Protein AF-W1Y2K9-F1 (afdb_monomer_lite)

pLDDT: mean 77.49, std 13.98, range [43.25, 92.06]

Sequence (67 aa):
GKLQLTVTQQLGRTSTLYLSGSHQTYWGTNNVDEQFQAGLNTAFEDINWTLSYSLTKNAWQKGRDQM

Radius of gyration: 16.38 Å; chains: 1; bounding box: 32×31×43 Å

Organism: NCBI:txid408170

Structure (mmCIF, N/CA/C/O backbone):
data_AF-W1Y2K9-F1
#
_entry.id   AF-W1Y2K9-F1
#
loop_
_atom_site.group_PDB
_atom_site.id
_atom_site.type_symbol
_atom_site.label_atom_id
_atom_site.label_alt_id
_atom_site.label_comp_id
_atom_site.label_asym_id
_atom_site.label_entity_id
_atom_site.label_seq_id
_atom_site.pdbx_PDB_ins_code
_atom_site.Cartn_x
_atom_site.Cartn_y
_atom_site.Cartn_z
_atom_site.occupancy
_atom_site.B_iso_or_equiv
_atom_site.auth_seq_id
_atom_site.auth_comp_id
_atom_site.auth_asym_id
_atom_site.auth_atom_id
_atom_site.pdbx_PDB_model_num
ATOM 1 N N . GLY A 1 1 ? -17.997 -7.616 15.054 1.00 62.81 1 GLY A N 1
ATOM 2 C CA . GLY A 1 1 ? -17.549 -8.430 13.902 1.00 62.81 1 GLY A CA 1
ATOM 3 C C . GLY A 1 1 ? -16.530 -7.656 13.082 1.00 62.81 1 GLY A C 1
ATOM 4 O O . GLY A 1 1 ? -16.476 -6.439 13.208 1.00 62.81 1 GLY A O 1
ATOM 5 N N . LYS A 1 2 ? -15.713 -8.327 12.261 1.00 76.06 2 LYS A N 1
ATOM 6 C CA . LYS A 1 2 ? -14.730 -7.657 11.389 1.00 76.06 2 LYS A CA 1
ATOM 7 C C . LYS A 1 2 ? -15.221 -7.654 9.941 1.00 76.06 2 LYS A C 1
ATOM 9 O O . LYS A 1 2 ? -15.533 -8.713 9.406 1.00 76.06 2 LYS A O 1
ATOM 14 N N . LEU A 1 3 ? -15.294 -6.479 9.332 1.00 81.44 3 LEU A N 1
ATOM 15 C CA . LEU A 1 3 ? -15.503 -6.304 7.900 1.00 81.44 3 LEU A CA 1
ATOM 16 C C . LE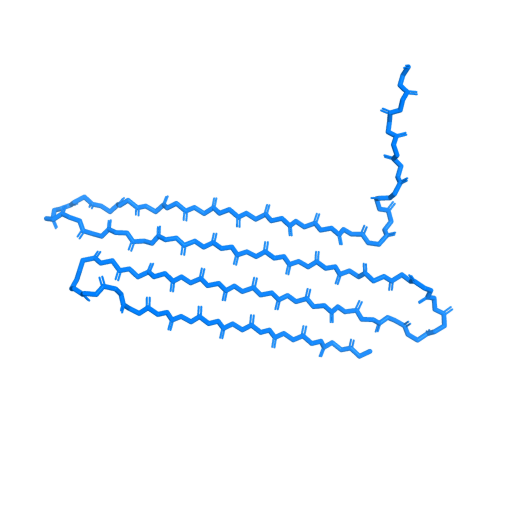U A 1 3 ? -14.159 -5.909 7.290 1.00 81.44 3 LEU A C 1
ATOM 18 O O . LEU A 1 3 ? -13.479 -5.037 7.820 1.00 81.44 3 LEU A O 1
ATOM 22 N N . GLN A 1 4 ? -13.761 -6.560 6.206 1.00 86.38 4 GLN A N 1
ATOM 23 C CA . GLN A 1 4 ? -12.576 -6.198 5.435 1.00 86.38 4 GLN A CA 1
ATOM 24 C C . GLN A 1 4 ? -12.986 -6.164 3.974 1.00 86.38 4 GLN A C 1
ATOM 26 O O . GLN A 1 4 ? -13.680 -7.062 3.501 1.00 86.38 4 GLN A O 1
ATOM 31 N N . LEU A 1 5 ? -12.602 -5.103 3.288 1.00 87.69 5 LEU A N 1
ATOM 32 C CA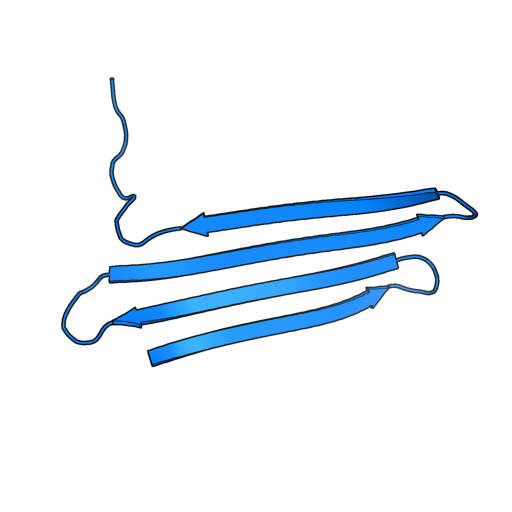 . LEU A 1 5 ? -12.932 -4.860 1.902 1.00 87.69 5 LEU A CA 1
ATOM 33 C C . LEU A 1 5 ? -11.642 -4.475 1.202 1.00 87.69 5 LEU A C 1
ATOM 35 O O . LEU A 1 5 ? -11.025 -3.478 1.548 1.00 87.69 5 LEU A O 1
ATOM 39 N N . THR A 1 6 ? -11.235 -5.258 0.214 1.00 90.38 6 THR A N 1
ATOM 40 C CA . THR A 1 6 ? -10.059 -4.956 -0.596 1.00 90.38 6 THR A CA 1
ATOM 41 C C . THR A 1 6 ? -10.471 -4.983 -2.055 1.00 90.38 6 THR A C 1
ATOM 43 O O . THR A 1 6 ? -11.031 -5.964 -2.536 1.00 90.38 6 THR A O 1
ATOM 46 N N . VAL A 1 7 ? -10.221 -3.881 -2.747 1.00 91.25 7 VAL A N 1
ATOM 47 C CA . VAL A 1 7 ? -10.498 -3.683 -4.163 1.00 91.25 7 VAL A CA 1
ATOM 48 C C . VAL A 1 7 ? -9.180 -3.374 -4.838 1.00 91.25 7 VAL A C 1
ATOM 50 O O . VAL A 1 7 ? -8.544 -2.365 -4.557 1.00 91.25 7 VAL A O 1
ATOM 53 N N . THR A 1 8 ? -8.773 -4.239 -5.751 1.00 91.12 8 THR A N 1
ATOM 54 C CA . THR A 1 8 ? -7.604 -4.018 -6.598 1.00 91.12 8 THR A CA 1
ATOM 55 C C . THR A 1 8 ? -8.072 -3.886 -8.032 1.00 91.12 8 THR A C 1
ATOM 57 O O . THR A 1 8 ? -8.671 -4.813 -8.577 1.00 91.12 8 THR A O 1
ATOM 60 N N . GLN A 1 9 ? -7.805 -2.740 -8.642 1.00 91.12 9 GLN A N 1
ATOM 61 C CA . GLN A 1 9 ? -8.165 -2.450 -10.016 1.00 91.12 9 GLN A CA 1
ATOM 62 C C . GLN A 1 9 ? -6.911 -2.115 -10.814 1.00 91.12 9 GLN A C 1
ATOM 64 O O . GLN A 1 9 ? -6.203 -1.146 -10.534 1.00 91.12 9 GLN A O 1
ATOM 69 N N . GLN A 1 10 ? -6.652 -2.913 -11.845 1.00 89.50 10 GLN A N 1
ATOM 70 C CA . GLN A 1 10 ? -5.606 -2.609 -12.805 1.00 89.50 10 GLN A CA 1
ATOM 71 C C . GLN A 1 10 ? -6.092 -1.498 -13.746 1.00 89.50 10 GLN A C 1
ATOM 73 O O . GLN A 1 10 ? -7.134 -1.620 -14.391 1.00 89.50 10 GLN A O 1
ATOM 78 N N . LEU A 1 11 ? -5.342 -0.401 -13.806 1.00 84.44 11 LEU A N 1
ATOM 79 C CA . LEU A 1 11 ? -5.604 0.759 -14.653 1.00 84.44 11 LEU A CA 1
ATOM 80 C C . LEU A 1 11 ? -4.590 0.743 -15.804 1.00 84.44 11 LEU A C 1
ATOM 82 O O . LEU A 1 11 ? -3.536 1.374 -15.758 1.00 84.44 11 LEU A O 1
ATOM 86 N N . GLY A 1 12 ? -4.905 -0.027 -16.847 1.00 81.44 12 GLY A N 1
ATOM 87 C CA . GLY A 1 12 ? -4.052 -0.173 -18.028 1.00 81.44 12 GLY A CA 1
ATOM 88 C C . GLY A 1 12 ? -2.889 -1.149 -17.823 1.00 81.44 12 GLY A C 1
ATOM 89 O O . GLY A 1 12 ? -3.007 -2.133 -17.103 1.00 81.44 12 GLY A O 1
ATOM 90 N N . ARG A 1 13 ? -1.763 -0.914 -18.507 1.00 79.38 13 ARG A N 1
ATOM 91 C CA . ARG A 1 13 ? -0.558 -1.766 -18.401 1.00 79.38 13 ARG A CA 1
ATOM 92 C C . ARG A 1 13 ? 0.445 -1.263 -17.371 1.00 79.38 13 ARG A C 1
ATOM 94 O O . ARG A 1 13 ? 1.264 -2.036 -16.892 1.00 79.38 13 ARG A O 1
ATOM 101 N N . THR A 1 14 ? 0.368 0.021 -17.056 1.00 83.69 14 THR A N 1
ATOM 102 C CA . THR A 1 14 ? 1.370 0.739 -16.278 1.00 83.69 14 THR A CA 1
ATOM 103 C C . THR A 1 14 ? 0.875 1.112 -14.891 1.00 83.69 14 THR A C 1
ATOM 105 O O . THR A 1 14 ? 1.714 1.315 -14.032 1.00 83.69 14 THR A O 1
ATOM 108 N N . SER A 1 15 ? -0.431 1.132 -14.601 1.00 86.31 15 SER A N 1
ATOM 109 C CA . SER A 1 15 ? -0.943 1.537 -13.284 1.00 86.31 15 SER A CA 1
ATOM 110 C C . SER A 1 15 ? -1.820 0.471 -12.624 1.00 86.31 15 SER A C 1
ATOM 112 O O . SER A 1 15 ? -2.589 -0.236 -13.269 1.00 86.31 15 SER A O 1
ATOM 114 N N . THR A 1 16 ? -1.726 0.362 -11.304 1.00 90.88 16 THR A N 1
ATOM 115 C CA . THR A 1 16 ? -2.527 -0.517 -10.450 1.00 90.88 16 THR A CA 1
ATOM 116 C C . THR A 1 16 ? -2.992 0.280 -9.245 1.00 90.88 16 THR A C 1
ATOM 118 O O . THR A 1 16 ? -2.175 0.794 -8.486 1.00 90.88 16 THR A O 1
ATOM 121 N N . LEU A 1 17 ? -4.302 0.383 -9.062 1.00 90.94 17 LEU A N 1
ATOM 122 C CA . LEU A 1 17 ? -4.907 0.990 -7.886 1.00 90.94 17 LEU A CA 1
ATOM 123 C C . LEU A 1 17 ? -5.339 -0.117 -6.927 1.00 90.94 17 LEU A C 1
ATOM 125 O O . LEU A 1 17 ? -6.004 -1.071 -7.325 1.00 90.94 17 LEU A O 1
ATOM 129 N N . TYR A 1 18 ? -4.988 0.023 -5.658 1.00 92.06 18 TYR A N 1
ATOM 130 C CA . TYR A 1 18 ? -5.484 -0.814 -4.581 1.00 92.06 18 TYR A CA 1
ATOM 131 C C . TYR A 1 18 ? -6.152 0.064 -3.527 1.00 92.06 18 TYR A C 1
ATOM 133 O O . TYR A 1 18 ? -5.599 1.053 -3.061 1.00 92.06 18 TYR A O 1
ATOM 141 N N . LEU A 1 19 ? -7.364 -0.297 -3.144 1.00 90.00 19 LEU A N 1
ATOM 142 C CA . LEU A 1 19 ? -8.050 0.225 -1.977 1.00 90.00 19 LEU A CA 1
ATOM 143 C C . LEU A 1 19 ? -8.288 -0.937 -1.022 1.00 90.00 19 LEU A C 1
ATOM 145 O O . LEU A 1 19 ? -8.728 -2.006 -1.423 1.00 90.00 19 LEU A O 1
ATOM 149 N N . SER A 1 20 ? -8.018 -0.727 0.251 1.00 89.75 20 SER A N 1
ATOM 150 C CA .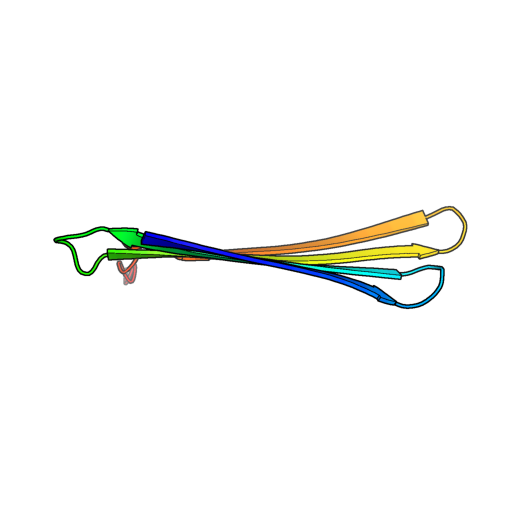 SER A 1 20 ? -8.247 -1.677 1.323 1.00 89.75 20 SER A CA 1
ATOM 151 C C . SER A 1 20 ? -8.858 -0.939 2.502 1.00 89.75 20 SER A C 1
ATOM 153 O O . SER A 1 20 ? -8.336 0.070 2.952 1.00 89.75 20 SER A O 1
ATOM 155 N N . GLY A 1 21 ? -9.984 -1.415 2.998 1.00 87.75 21 GLY A N 1
ATOM 156 C CA . GLY A 1 21 ? -10.664 -0.903 4.169 1.00 87.75 21 GLY A CA 1
ATOM 157 C C . GLY A 1 21 ? -10.916 -2.041 5.143 1.00 87.75 21 GLY A C 1
ATOM 158 O O . GLY A 1 21 ? -11.300 -3.135 4.740 1.00 87.75 21 GLY A O 1
ATOM 159 N N . SER A 1 22 ? -10.741 -1.803 6.433 1.00 84.31 22 SER A N 1
ATOM 160 C CA . SER A 1 22 ? -11.200 -2.700 7.481 1.00 84.31 22 SER A CA 1
ATOM 161 C C . SER A 1 22 ? -11.995 -1.924 8.517 1.00 84.31 22 SER A C 1
ATOM 163 O O . SER A 1 22 ? -11.670 -0.792 8.859 1.00 84.31 22 SER A O 1
ATOM 165 N N . HIS A 1 23 ? -13.074 -2.536 8.977 1.00 81.31 23 HIS A N 1
ATOM 166 C CA . HIS A 1 23 ? -13.989 -1.977 9.950 1.00 81.31 23 HIS A CA 1
ATOM 167 C C . HIS A 1 23 ? -14.278 -3.059 10.987 1.00 81.31 23 HIS A C 1
ATOM 169 O O . HIS A 1 23 ? -14.987 -4.037 10.718 1.00 81.31 23 HIS A O 1
ATOM 175 N N . GLN A 1 24 ? -13.677 -2.922 12.165 1.00 78.12 24 GLN A N 1
ATOM 176 C CA . GLN A 1 24 ? -13.807 -3.888 13.247 1.00 78.12 24 GLN A CA 1
ATOM 177 C C . GLN A 1 24 ? -14.686 -3.316 14.357 1.00 78.12 24 GLN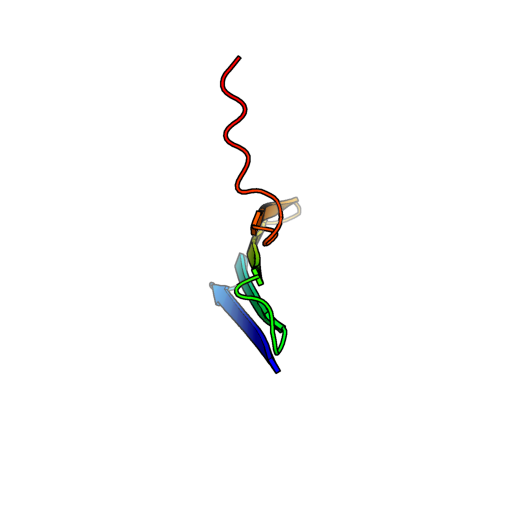 A C 1
ATOM 179 O O . GLN A 1 24 ? -14.343 -2.334 15.008 1.00 78.12 24 GLN A O 1
ATOM 184 N N . THR A 1 25 ? -15.835 -3.959 14.568 1.00 73.75 25 THR A N 1
ATOM 185 C CA . THR A 1 25 ? -16.773 -3.642 15.651 1.00 73.75 25 THR A CA 1
ATOM 186 C C . THR A 1 25 ? -16.593 -4.630 16.796 1.00 73.75 25 THR A C 1
ATOM 188 O O . THR A 1 25 ? -16.611 -5.851 16.585 1.00 73.75 25 THR A O 1
ATOM 191 N N . TYR A 1 26 ? -16.437 -4.119 18.013 1.00 68.94 26 TYR A N 1
ATOM 192 C CA . TYR A 1 26 ? -16.364 -4.936 19.222 1.00 68.94 26 TYR A CA 1
ATOM 193 C C . TYR A 1 26 ? -17.738 -5.008 19.892 1.00 68.94 26 TYR A C 1
ATOM 195 O O . TYR A 1 26 ? -18.451 -4.014 19.997 1.00 68.94 26 TYR A O 1
ATOM 203 N N . TRP A 1 27 ? -18.136 -6.201 20.331 1.00 65.94 27 TRP A N 1
ATOM 204 C CA . TRP A 1 27 ? -19.399 -6.386 21.044 1.00 65.94 27 TRP A CA 1
ATOM 205 C C . TRP A 1 27 ? -19.280 -5.806 22.458 1.00 65.94 27 TRP A C 1
ATOM 207 O O . TRP A 1 27 ? -18.362 -6.165 23.189 1.00 65.94 27 TRP A O 1
ATOM 217 N N . GLY A 1 28 ? -20.198 -4.913 22.840 1.00 64.06 28 GLY A N 1
ATOM 218 C CA . GLY A 1 28 ? -20.226 -4.299 24.176 1.00 64.06 28 GLY A CA 1
ATOM 219 C C . GLY A 1 28 ? -19.460 -2.977 24.319 1.00 64.06 28 GLY A C 1
ATOM 220 O O . GLY A 1 28 ? -19.389 -2.431 25.414 1.00 64.06 28 GLY A O 1
ATOM 221 N N . THR A 1 29 ? -18.903 -2.417 23.243 1.00 61.00 29 THR A N 1
ATOM 222 C CA . THR A 1 29 ? -18.304 -1.072 23.245 1.00 61.00 29 THR A CA 1
ATOM 223 C C . THR A 1 29 ? -18.664 -0.365 21.939 1.00 61.00 29 THR A C 1
ATOM 225 O O . THR A 1 29 ? -18.583 -0.970 20.877 1.00 61.00 29 THR A O 1
ATOM 228 N N . ASN A 1 30 ? -19.026 0.923 21.982 1.00 61.62 30 ASN A N 1
ATOM 229 C CA . ASN A 1 30 ? -19.305 1.734 20.781 1.00 61.62 30 ASN A CA 1
ATOM 230 C C . ASN A 1 30 ? -18.020 2.109 20.000 1.00 61.62 30 ASN A C 1
ATOM 232 O O . ASN A 1 30 ? -17.975 3.105 19.280 1.00 61.62 30 ASN A O 1
ATOM 236 N N . ASN A 1 31 ? -16.954 1.333 20.210 1.00 62.75 31 ASN A N 1
ATOM 237 C CA . ASN A 1 31 ? -15.619 1.562 19.698 1.00 62.75 31 ASN A CA 1
ATOM 238 C C . ASN A 1 31 ? -15.476 0.793 18.394 1.00 62.75 31 ASN A C 1
ATOM 240 O O . ASN A 1 31 ? -15.650 -0.428 18.335 1.00 62.75 31 ASN A O 1
ATOM 244 N N . VAL A 1 32 ? -15.172 1.552 17.356 1.00 68.44 32 VAL A N 1
ATOM 245 C CA . VAL A 1 32 ? -15.029 1.073 15.996 1.00 68.44 32 VAL A CA 1
ATOM 246 C C . VAL A 1 32 ? -13.632 1.438 15.536 1.00 68.44 32 VAL A C 1
ATOM 248 O O . VAL A 1 32 ? -13.281 2.618 15.525 1.00 68.44 32 VAL A O 1
ATOM 251 N N . ASP A 1 33 ? -12.843 0.429 15.186 1.00 75.12 33 ASP A N 1
ATOM 252 C CA . ASP A 1 33 ? -11.563 0.648 14.525 1.00 75.12 33 ASP A CA 1
ATOM 253 C C . ASP A 1 33 ? -11.793 0.611 13.017 1.00 75.12 33 ASP A C 1
A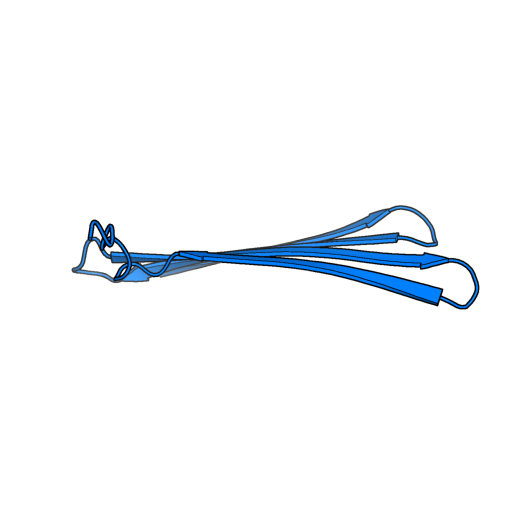TOM 255 O O . ASP A 1 33 ? -12.237 -0.400 12.461 1.00 75.12 33 ASP A O 1
ATOM 259 N N . GLU A 1 34 ? -11.516 1.740 12.370 1.00 79.00 34 GLU A N 1
ATOM 260 C CA . GLU A 1 34 ? -11.637 1.918 10.930 1.00 79.00 34 GLU A CA 1
ATOM 261 C C . GLU A 1 34 ? -10.233 2.124 10.367 1.00 79.00 34 GLU A C 1
ATOM 263 O O . GLU A 1 34 ? -9.544 3.083 10.708 1.00 79.00 34 GLU A O 1
ATOM 268 N N . GLN A 1 35 ? -9.782 1.228 9.499 1.00 84.44 35 GLN A N 1
ATOM 269 C CA . GLN A 1 35 ? -8.530 1.407 8.774 1.00 84.44 35 GLN A CA 1
ATOM 270 C C . GLN A 1 35 ? -8.854 1.490 7.303 1.00 84.44 35 GLN A C 1
ATOM 272 O O . GLN A 1 35 ? -9.505 0.603 6.765 1.00 84.44 35 GLN A O 1
ATOM 277 N N . PHE A 1 36 ? -8.385 2.531 6.647 1.00 86.75 36 PHE A N 1
ATOM 278 C CA . PHE A 1 36 ? -8.526 2.706 5.220 1.00 86.75 36 PHE A CA 1
ATOM 279 C C . PHE A 1 36 ? -7.146 2.938 4.625 1.00 86.75 36 PHE A C 1
ATOM 281 O O . PHE A 1 36 ? -6.368 3.751 5.105 1.00 86.75 36 PHE A O 1
ATOM 288 N N . GLN A 1 37 ? -6.818 2.197 3.588 1.00 89.31 37 GLN A N 1
ATOM 289 C CA . GLN A 1 37 ? -5.557 2.256 2.883 1.00 89.31 37 GLN A CA 1
ATOM 290 C C . GLN A 1 37 ? -5.887 2.329 1.406 1.00 89.31 37 GLN A C 1
ATOM 292 O O . GLN A 1 37 ? -6.531 1.445 0.855 1.00 89.3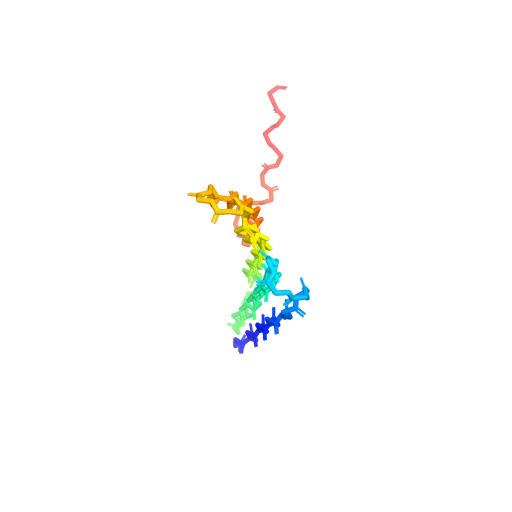1 37 GLN A O 1
ATOM 297 N N . ALA A 1 38 ? -5.453 3.388 0.759 1.00 90.12 38 ALA A N 1
ATOM 298 C CA . ALA A 1 38 ? -5.489 3.502 -0.679 1.00 90.12 38 ALA A CA 1
ATOM 299 C C . ALA A 1 38 ? -4.053 3.576 -1.165 1.00 90.12 38 ALA A C 1
ATOM 301 O O . ALA A 1 38 ? -3.220 4.246 -0.563 1.00 90.12 38 ALA A O 1
ATOM 302 N N . GLY A 1 39 ? -3.751 2.936 -2.274 1.00 90.69 39 GLY A N 1
ATOM 303 C CA . GLY A 1 39 ? -2.507 3.194 -2.948 1.00 90.69 39 GLY A CA 1
ATOM 304 C C . GLY A 1 39 ? -2.591 2.935 -4.427 1.00 90.69 39 GLY A C 1
ATOM 305 O O . GLY A 1 39 ? -3.441 2.212 -4.937 1.00 90.69 39 GLY A O 1
ATOM 306 N N . LEU A 1 40 ? -1.706 3.613 -5.125 1.00 89.25 40 LEU A N 1
ATOM 307 C CA . LEU A 1 40 ? -1.613 3.621 -6.560 1.00 89.25 40 LEU A CA 1
ATOM 308 C C . LEU A 1 40 ? -0.165 3.325 -6.899 1.00 89.25 40 LEU A C 1
ATOM 310 O O . LEU A 1 40 ? 0.741 4.040 -6.484 1.00 89.25 40 LEU A O 1
ATOM 314 N N . ASN A 1 41 ? 0.047 2.248 -7.635 1.00 90.94 41 ASN A N 1
ATOM 315 C CA . ASN A 1 41 ? 1.346 1.873 -8.146 1.00 90.94 41 ASN A CA 1
ATOM 316 C C . ASN A 1 41 ? 1.353 2.100 -9.652 1.00 90.94 41 ASN A C 1
ATOM 318 O O . ASN A 1 41 ? 0.552 1.497 -10.356 1.00 90.94 41 ASN A O 1
ATOM 322 N N . THR A 1 42 ? 2.232 2.962 -10.145 1.00 87.81 42 THR A N 1
ATOM 323 C CA . THR A 1 42 ? 2.432 3.202 -11.572 1.00 87.81 42 THR A CA 1
ATOM 324 C C . THR A 1 42 ? 3.864 2.872 -11.955 1.00 87.81 42 THR A C 1
ATOM 326 O O . THR A 1 42 ? 4.789 3.515 -11.489 1.00 87.81 42 THR A O 1
ATOM 329 N N . ALA A 1 43 ? 4.058 1.877 -12.807 1.00 84.38 43 ALA A N 1
ATOM 330 C CA . ALA A 1 43 ? 5.317 1.579 -13.464 1.00 84.38 43 ALA A CA 1
ATOM 331 C C . ALA A 1 43 ? 5.352 2.317 -14.807 1.00 84.38 43 ALA A C 1
ATOM 333 O O . ALA A 1 43 ? 4.558 2.003 -15.693 1.00 84.38 43 ALA A O 1
ATOM 334 N N . PHE A 1 44 ? 6.236 3.299 -14.962 1.00 80.25 44 PHE A N 1
ATOM 335 C CA . PHE A 1 44 ? 6.475 3.956 -16.246 1.00 80.25 44 PHE A CA 1
ATOM 336 C C . PHE A 1 44 ? 7.917 3.687 -16.683 1.00 80.25 44 PHE A C 1
ATOM 338 O O . PHE A 1 44 ? 8.850 4.107 -16.002 1.00 80.25 44 PHE A O 1
ATOM 345 N N . GLU A 1 45 ? 8.074 2.961 -17.797 1.00 80.06 45 GLU A N 1
ATOM 346 C CA . GLU A 1 45 ? 9.351 2.401 -18.274 1.00 80.06 45 GLU A CA 1
ATOM 347 C C . GLU A 1 45 ? 10.089 1.623 -17.171 1.00 80.06 45 GLU A C 1
ATOM 349 O O . GLU A 1 45 ? 9.675 0.514 -16.835 1.00 80.06 45 GLU A O 1
ATOM 354 N N . ASP A 1 46 ? 11.135 2.219 -16.599 1.00 83.19 46 ASP A N 1
ATOM 355 C CA . ASP A 1 46 ? 12.024 1.634 -15.588 1.00 83.19 46 ASP A CA 1
ATOM 356 C C . ASP A 1 46 ? 11.734 2.154 -14.164 1.00 83.19 46 ASP A C 1
ATOM 358 O O . ASP A 1 46 ? 12.342 1.714 -13.191 1.00 83.19 46 ASP A O 1
ATOM 362 N N . ILE A 1 47 ? 10.814 3.119 -14.017 1.00 83.69 47 ILE A N 1
ATOM 363 C CA . ILE A 1 47 ? 10.562 3.811 -12.747 1.00 83.69 47 ILE A CA 1
ATOM 364 C C . ILE A 1 47 ? 9.190 3.431 -12.189 1.00 83.69 47 ILE A C 1
ATOM 366 O O . ILE A 1 47 ? 8.144 3.670 -12.799 1.00 83.69 47 ILE A O 1
ATOM 370 N N . ASN A 1 48 ? 9.189 2.901 -10.966 1.00 86.56 48 ASN A N 1
ATOM 371 C CA . ASN A 1 48 ? 7.983 2.604 -10.203 1.00 86.56 48 ASN A CA 1
ATOM 372 C C . ASN A 1 48 ? 7.615 3.754 -9.258 1.00 86.56 48 ASN A C 1
ATOM 374 O O . ASN A 1 48 ? 8.310 4.049 -8.290 1.00 86.56 48 ASN A O 1
ATOM 378 N N . TRP A 1 49 ? 6.459 4.351 -9.505 1.00 86.81 49 TRP A N 1
ATOM 379 C CA . TRP A 1 49 ? 5.814 5.351 -8.671 1.00 86.81 49 TRP A CA 1
ATOM 380 C C . TRP A 1 49 ? 4.767 4.685 -7.793 1.00 86.81 49 TRP A C 1
ATOM 382 O O . TRP A 1 49 ? 3.672 4.364 -8.249 1.00 86.81 49 TRP A O 1
ATOM 392 N N . THR A 1 50 ? 5.090 4.483 -6.520 1.00 90.19 50 THR A N 1
ATOM 393 C CA . THR A 1 50 ? 4.115 4.017 -5.532 1.00 90.19 50 THR A CA 1
ATOM 394 C C . THR A 1 50 ? 3.661 5.186 -4.677 1.00 90.19 50 THR A C 1
ATOM 396 O O . THR A 1 50 ? 4.448 5.777 -3.944 1.00 90.19 50 THR A O 1
ATOM 399 N N . LEU A 1 51 ? 2.375 5.498 -4.750 1.00 88.44 51 LEU A N 1
ATOM 400 C CA . LEU A 1 51 ? 1.705 6.404 -3.836 1.00 88.44 51 LEU A CA 1
ATOM 401 C C . LEU A 1 51 ? 0.871 5.568 -2.869 1.00 88.44 51 LEU A C 1
ATOM 403 O O . LEU A 1 51 ? -0.002 4.824 -3.299 1.00 88.44 51 LEU A O 1
ATOM 407 N N . SER A 1 52 ? 1.125 5.691 -1.572 1.00 88.81 52 SER A N 1
ATOM 408 C CA . SER A 1 52 ? 0.340 5.028 -0.529 1.00 88.81 52 SER A CA 1
ATOM 409 C C . SER A 1 52 ? -0.224 6.064 0.430 1.00 88.81 52 SER A C 1
ATOM 411 O O . SER A 1 52 ? 0.507 6.907 0.945 1.00 88.81 52 SER A O 1
ATOM 413 N N . TYR A 1 53 ? -1.516 5.971 0.694 1.00 84.94 53 TYR A N 1
ATOM 414 C CA . TYR A 1 53 ? -2.243 6.781 1.650 1.00 84.94 53 TYR A CA 1
ATOM 415 C C . TYR A 1 53 ? -2.941 5.861 2.647 1.00 84.94 53 TYR A C 1
ATOM 417 O O . TYR A 1 53 ? -3.814 5.077 2.279 1.00 84.94 53 TYR A O 1
ATOM 425 N N . SER A 1 54 ? -2.561 5.953 3.916 1.00 86.06 54 SER A N 1
ATOM 426 C CA . SER A 1 54 ? -3.181 5.203 5.003 1.00 86.06 54 SER A CA 1
ATOM 427 C C . SER A 1 54 ? -3.865 6.164 5.969 1.00 86.06 54 SER A C 1
ATOM 429 O O . SER A 1 54 ? -3.251 7.055 6.548 1.00 86.06 54 SER A O 1
ATOM 431 N N . LEU A 1 55 ? -5.166 5.973 6.142 1.00 79.44 55 LEU A N 1
ATOM 432 C CA . LEU A 1 55 ? -5.977 6.619 7.153 1.00 79.44 55 LEU A CA 1
ATOM 433 C C . LEU A 1 55 ? -6.392 5.563 8.172 1.00 79.44 55 LEU A C 1
ATOM 435 O O . LEU A 1 55 ? -7.274 4.744 7.924 1.00 79.44 55 LEU A O 1
ATOM 439 N N . THR A 1 56 ? -5.764 5.600 9.338 1.00 76.25 56 THR A N 1
ATOM 440 C CA . THR A 1 56 ? -6.116 4.726 10.454 1.00 76.25 56 THR A CA 1
ATOM 441 C C . THR A 1 56 ? -6.863 5.549 11.485 1.00 76.25 56 THR A C 1
ATOM 443 O O . THR A 1 56 ? -6.297 6.441 12.112 1.00 76.25 56 THR A O 1
ATOM 446 N N . LYS A 1 57 ? -8.152 5.274 11.646 1.00 67.12 57 LYS A N 1
ATOM 447 C CA . LYS A 1 57 ? -9.006 5.889 12.650 1.00 67.12 57 LYS A CA 1
ATOM 448 C C . LYS A 1 57 ? -9.285 4.854 13.729 1.00 67.12 57 LYS A C 1
ATOM 450 O O . LYS A 1 57 ? -10.180 4.020 13.614 1.00 67.12 57 LYS A O 1
ATOM 455 N N . ASN A 1 58 ? -8.485 4.920 14.783 1.00 60.69 58 ASN A N 1
ATOM 456 C CA . ASN A 1 58 ? -8.674 4.073 15.948 1.00 60.69 58 ASN A CA 1
ATOM 457 C C . ASN A 1 58 ? -9.824 4.600 16.803 1.00 60.69 58 ASN A C 1
ATOM 459 O O . ASN A 1 58 ? -9.945 5.807 17.035 1.00 60.69 58 ASN A O 1
ATOM 463 N N . ALA A 1 59 ? -10.612 3.684 17.357 1.00 54.00 59 ALA A N 1
ATOM 464 C CA . ALA A 1 59 ? -11.756 4.003 18.205 1.00 54.00 59 ALA A CA 1
ATOM 465 C C . ALA A 1 59 ? -11.401 4.855 19.439 1.00 54.00 59 ALA A C 1
ATOM 467 O O . ALA A 1 59 ? -12.250 5.545 20.001 1.00 54.00 59 ALA A O 1
ATOM 468 N N . TRP A 1 60 ? -10.135 4.804 19.854 1.00 54.09 60 TRP A N 1
ATOM 469 C CA . TRP A 1 60 ? -9.591 5.491 21.022 1.00 54.09 60 TRP A CA 1
ATOM 470 C C . TRP A 1 60 ? -8.994 6.873 20.714 1.00 54.09 60 TRP A C 1
ATOM 472 O O . TRP A 1 60 ? -8.662 7.611 21.638 1.00 54.09 60 TRP A O 1
ATOM 482 N N . GLN A 1 61 ? -8.909 7.279 19.443 1.00 51.28 61 GLN A N 1
ATOM 483 C CA . GLN A 1 61 ? -8.461 8.618 19.047 1.00 51.28 61 GLN A CA 1
ATOM 484 C C . GLN A 1 61 ? -9.653 9.501 18.659 1.00 51.28 61 GLN A C 1
ATOM 486 O O . GLN A 1 61 ? -9.845 9.887 17.510 1.00 51.28 61 GLN A O 1
ATOM 491 N N . LYS A 1 62 ? -10.464 9.844 19.664 1.00 50.28 62 LYS A N 1
ATOM 492 C CA . LYS A 1 62 ? -11.387 10.995 19.633 1.00 50.28 62 LYS A CA 1
ATOM 493 C C . LYS A 1 62 ? -10.907 12.132 20.549 1.00 50.28 62 LYS A C 1
ATOM 495 O O . LYS A 1 62 ? -11.684 13.007 20.913 1.00 50.28 62 LYS A O 1
ATOM 500 N N . GLY A 1 63 ? -9.630 12.119 20.931 1.00 48.72 63 GLY A N 1
ATOM 501 C CA . GLY A 1 63 ? -8.982 13.235 21.607 1.00 48.72 63 GLY A CA 1
ATOM 502 C C . GLY A 1 63 ? -8.613 14.295 20.582 1.00 48.72 63 GLY A C 1
ATOM 503 O O . GLY A 1 63 ? -7.582 14.188 19.927 1.00 48.72 63 GLY A O 1
ATOM 504 N N . ARG A 1 64 ? -9.477 15.301 20.421 1.00 48.81 64 ARG A N 1
ATOM 505 C CA . ARG A 1 64 ? -9.043 16.622 19.963 1.00 48.81 64 ARG A CA 1
ATOM 506 C C . ARG A 1 64 ? -7.950 17.063 20.930 1.00 48.81 64 ARG A C 1
ATOM 508 O O . ARG A 1 64 ? -8.263 17.380 22.073 1.00 48.81 64 ARG A O 1
ATOM 515 N N . ASP A 1 65 ? -6.705 17.062 20.483 1.00 50.16 65 ASP A N 1
ATOM 516 C CA . ASP A 1 65 ? -5.672 17.833 21.155 1.00 50.16 65 ASP A CA 1
ATOM 517 C C . ASP A 1 65 ? -5.983 19.306 20.854 1.00 50.16 65 ASP A C 1
ATOM 519 O O . ASP A 1 65 ? -5.719 19.816 19.765 1.00 50.16 65 ASP A O 1
ATOM 523 N N . GLN A 1 66 ? -6.725 19.940 21.760 1.00 46.25 66 GLN A N 1
ATOM 524 C CA . GLN A 1 66 ? -6.792 21.391 21.842 1.00 46.25 66 GLN A CA 1
ATOM 525 C C . GLN A 1 66 ? -5.859 21.789 22.975 1.00 46.25 66 GLN A C 1
ATOM 527 O O . GLN A 1 66 ? -6.215 21.652 24.145 1.00 46.25 66 GLN A O 1
ATOM 532 N N . MET A 1 67 ? -4.657 22.205 22.580 1.00 43.25 67 MET A N 1
ATOM 533 C CA . MET A 1 67 ? -3.747 22.996 23.404 1.00 43.25 67 MET A CA 1
ATOM 534 C C . MET A 1 67 ? -4.322 24.399 23.614 1.00 43.25 67 MET A C 1
ATOM 536 O O . MET A 1 67 ? -5.004 24.893 22.681 1.00 43.25 67 MET A O 1
#

InterPro domains:
  IPR000015 Outer membrane usher protein [PF00577] (2-66)
  IPR000015 Outer membrane usher protein [PTHR30451] (2-66)

Secondary structure (DSSP, 8-state):
-EEEEEEEEEETTTEEEEEEEEEEEPTTS--EEEEEEEEEEEEETTEEEEEEEEEEE-TT-------

Foldseek 3Di:
DKDKDWDWDDDPDFKIKIKIWMWDDDPPDPWIWIKIKIWMWGHDPPDIDIDIDIDTDGSPPPDPPDD